Protein AF-A0A7V9UX36-F1 (afdb_monomer)

Radius of gyration: 32.16 Å; Cα contacts (8 Å, |Δi|>4): 90; chains: 1; bounding box: 50×54×90 Å

pLDDT: mean 70.75, std 14.07, range [42.41, 87.06]

Mean predicted aligned error: 17.01 Å

Structure (mmCIF, N/CA/C/O backbone):
data_AF-A0A7V9UX36-F1
#
_entry.id   AF-A0A7V9UX36-F1
#
loop_
_atom_site.group_PDB
_atom_site.id
_atom_site.type_symbol
_atom_site.label_atom_id
_atom_site.label_alt_id
_atom_site.label_comp_id
_atom_site.label_asym_id
_atom_site.label_entity_id
_atom_site.label_seq_id
_atom_site.pdbx_PDB_ins_code
_atom_site.Cartn_x
_atom_site.Cartn_y
_atom_site.Cartn_z
_atom_site.occupancy
_atom_site.B_iso_or_equiv
_atom_site.auth_seq_id
_atom_site.auth_comp_id
_atom_site.auth_asym_id
_atom_site.auth_atom_id
_atom_site.pdbx_PDB_model_num
ATOM 1 N N . MET A 1 1 ? -25.573 8.232 10.108 1.00 53.50 1 MET A N 1
ATOM 2 C CA . MET A 1 1 ? -24.555 9.222 9.665 1.00 53.50 1 MET A CA 1
ATOM 3 C C . MET A 1 1 ? -23.155 8.607 9.505 1.00 53.50 1 MET A C 1
ATOM 5 O O . MET A 1 1 ? -22.549 8.822 8.464 1.00 53.50 1 MET A O 1
ATOM 9 N N . LYS A 1 2 ? -22.680 7.769 10.448 1.00 60.34 2 LYS A N 1
ATOM 10 C CA . LYS A 1 2 ? -21.388 7.042 10.359 1.00 60.34 2 LYS A CA 1
ATOM 11 C C . LYS A 1 2 ? -21.173 6.239 9.060 1.00 60.34 2 LYS A C 1
ATOM 13 O O . LYS A 1 2 ? -20.062 6.227 8.546 1.00 60.34 2 LYS A O 1
ATOM 18 N N . GLU A 1 3 ? -22.202 5.587 8.517 1.00 67.94 3 GLU A N 1
ATOM 19 C CA . GLU A 1 3 ? -22.047 4.728 7.328 1.00 67.94 3 GLU A CA 1
ATOM 20 C C . GLU A 1 3 ? -21.811 5.506 6.031 1.00 67.94 3 GLU A C 1
ATOM 22 O O . GLU A 1 3 ? -20.930 5.146 5.258 1.00 67.94 3 GLU A O 1
ATOM 27 N N . ARG A 1 4 ? -22.517 6.626 5.828 1.00 68.44 4 ARG A N 1
ATOM 28 C CA . ARG A 1 4 ? -22.326 7.489 4.648 1.00 68.44 4 ARG A CA 1
ATOM 29 C C . ARG A 1 4 ? -20.920 8.095 4.610 1.00 68.44 4 ARG A C 1
ATOM 31 O O . ARG A 1 4 ? -20.323 8.193 3.546 1.00 68.44 4 ARG A O 1
ATOM 38 N N . PHE A 1 5 ? -20.378 8.447 5.777 1.00 70.44 5 PHE A N 1
ATOM 39 C CA . PHE A 1 5 ? -19.016 8.966 5.905 1.00 70.44 5 PHE A CA 1
ATOM 40 C C . PHE A 1 5 ? -17.952 7.901 5.590 1.00 70.44 5 PHE A C 1
ATOM 42 O O . PHE A 1 5 ? -17.031 8.166 4.823 1.00 70.44 5 PHE A O 1
ATOM 49 N N . LYS A 1 6 ? -18.115 6.670 6.101 1.00 69.44 6 LYS A N 1
ATOM 50 C CA . LYS A 1 6 ? -17.240 5.534 5.752 1.00 69.44 6 LYS A CA 1
ATOM 51 C C . LYS A 1 6 ? -17.259 5.230 4.253 1.00 69.44 6 LYS A C 1
ATOM 53 O O . LYS A 1 6 ? -16.214 4.965 3.668 1.00 69.44 6 LYS A O 1
ATOM 58 N N . LEU A 1 7 ? -18.442 5.279 3.644 1.00 74.88 7 LEU A N 1
ATOM 59 C CA . LEU A 1 7 ? -18.625 4.994 2.224 1.00 74.88 7 LEU A CA 1
ATOM 60 C C . LEU A 1 7 ? -17.976 6.081 1.351 1.00 74.88 7 LEU A C 1
ATOM 62 O O . LEU A 1 7 ? -17.287 5.749 0.393 1.00 74.88 7 LEU A O 1
ATOM 66 N N . SER A 1 8 ? -18.088 7.352 1.749 1.00 81.69 8 SER A N 1
ATOM 67 C CA . SER A 1 8 ? -17.407 8.474 1.087 1.00 81.69 8 SER A CA 1
ATOM 68 C C . SER A 1 8 ? -15.877 8.363 1.160 1.00 81.69 8 SER A C 1
ATOM 70 O O . SER A 1 8 ? -15.200 8.460 0.140 1.00 81.69 8 SER A O 1
ATOM 72 N N . ILE A 1 9 ? -15.314 8.055 2.336 1.00 80.12 9 ILE A N 1
ATOM 73 C CA . ILE A 1 9 ? -13.860 7.851 2.485 1.00 80.12 9 ILE A CA 1
ATOM 74 C C . ILE A 1 9 ? -13.377 6.666 1.646 1.00 80.12 9 ILE A C 1
ATOM 76 O O . ILE A 1 9 ? -12.334 6.759 1.003 1.00 80.12 9 ILE A O 1
ATOM 80 N N . SER A 1 10 ? -14.145 5.574 1.618 1.00 80.12 10 SER A N 1
ATOM 81 C CA . SER A 1 10 ? -13.836 4.407 0.790 1.00 80.12 10 SER A CA 1
ATOM 82 C C . SER A 1 10 ? -13.745 4.768 -0.692 1.00 80.12 10 SER A C 1
ATOM 84 O O . SER A 1 10 ? -12.784 4.407 -1.369 1.00 80.12 10 SER A O 1
ATOM 86 N N . GLN A 1 11 ? -14.716 5.540 -1.181 1.00 83.19 11 GLN A N 1
ATOM 87 C CA . GLN A 1 11 ? -14.760 5.998 -2.567 1.00 83.19 11 GLN A CA 1
ATOM 88 C C . GLN A 1 11 ? -13.595 6.930 -2.907 1.00 83.19 11 GLN A C 1
ATOM 90 O O . GLN A 1 11 ? -12.972 6.754 -3.951 1.00 83.19 11 GLN A O 1
ATOM 95 N N . ILE A 1 12 ? -13.266 7.879 -2.024 1.00 85.00 12 ILE A N 1
ATOM 96 C CA . ILE A 1 12 ? -12.122 8.783 -2.213 1.00 85.00 12 ILE A CA 1
ATOM 97 C C . ILE A 1 12 ? -10.819 7.982 -2.259 1.00 85.00 12 ILE A C 1
ATOM 99 O O . ILE A 1 12 ? -10.003 8.195 -3.152 1.00 85.00 12 ILE A O 1
ATOM 103 N N . TRP A 1 13 ? -10.641 7.029 -1.343 1.00 85.81 13 TRP A N 1
ATOM 104 C CA . TRP A 1 13 ? -9.453 6.180 -1.316 1.00 85.81 13 TRP A CA 1
ATOM 105 C C . TRP A 1 13 ? -9.339 5.341 -2.592 1.00 85.81 13 TRP A C 1
ATOM 107 O O . TRP A 1 13 ? -8.289 5.337 -3.224 1.00 85.81 13 TRP A O 1
ATOM 117 N N . LEU A 1 14 ? -10.426 4.696 -3.028 1.00 84.75 14 LEU A N 1
ATOM 118 C CA . LEU A 1 14 ? -10.445 3.918 -4.270 1.00 84.75 14 LEU A CA 1
ATOM 119 C C . LEU A 1 14 ? -10.133 4.777 -5.496 1.00 84.75 14 LEU A C 1
ATOM 121 O O . LEU A 1 14 ? -9.403 4.326 -6.374 1.00 84.75 14 LEU A O 1
ATOM 125 N N . LEU A 1 15 ? -10.645 6.007 -5.550 1.00 86.81 15 LEU A N 1
ATOM 126 C CA . LEU A 1 15 ? -10.378 6.932 -6.650 1.00 86.81 15 LEU A CA 1
ATOM 127 C C . LEU A 1 15 ? -8.902 7.337 -6.688 1.00 86.81 15 LEU A C 1
ATOM 129 O O . LEU A 1 15 ? -8.277 7.264 -7.746 1.00 86.81 15 LEU A O 1
ATOM 133 N N . VAL A 1 16 ? -8.330 7.709 -5.540 1.00 85.25 16 VAL A N 1
ATOM 134 C CA . VAL A 1 16 ? -6.902 8.048 -5.425 1.00 85.25 16 VAL A CA 1
ATOM 135 C C . VAL A 1 16 ? -6.033 6.849 -5.804 1.00 85.25 16 VAL A C 1
ATOM 137 O O . VAL A 1 16 ? -5.054 7.002 -6.532 1.00 85.25 16 VAL A O 1
ATOM 140 N N . THR A 1 17 ? -6.418 5.648 -5.380 1.00 82.75 17 THR A N 1
ATOM 141 C CA . THR A 1 17 ? -5.688 4.418 -5.682 1.00 82.75 17 THR A CA 1
ATOM 142 C C . THR A 1 17 ? -5.771 4.019 -7.149 1.00 82.75 17 THR A C 1
ATOM 144 O O . THR A 1 17 ? -4.757 3.659 -7.746 1.00 82.75 17 THR A O 1
ATOM 147 N N . ALA A 1 18 ? -6.945 4.142 -7.764 1.00 85.06 18 ALA A N 1
ATOM 148 C CA . ALA A 1 18 ? -7.113 3.920 -9.193 1.00 85.06 18 ALA A CA 1
ATOM 149 C C . ALA A 1 18 ? -6.274 4.917 -10.005 1.00 85.06 18 ALA A C 1
ATOM 151 O O . ALA A 1 18 ? -5.543 4.512 -10.906 1.00 85.06 18 ALA A O 1
ATOM 152 N N . ALA A 1 19 ? -6.310 6.203 -9.643 1.00 84.12 19 ALA A N 1
ATOM 153 C CA . ALA A 1 19 ? -5.488 7.223 -10.288 1.00 84.12 19 ALA A CA 1
ATOM 154 C C . ALA A 1 19 ? -3.991 6.909 -10.148 1.00 84.12 19 ALA A C 1
ATOM 156 O O . ALA A 1 19 ? -3.264 6.961 -11.134 1.00 84.12 19 ALA A O 1
ATOM 157 N N . ALA A 1 20 ? -3.545 6.515 -8.957 1.00 82.12 20 ALA A N 1
ATOM 158 C CA . ALA A 1 20 ? -2.162 6.144 -8.680 1.00 82.12 20 ALA A CA 1
ATOM 159 C C . ALA A 1 20 ? -1.683 4.908 -9.459 1.00 82.12 20 ALA A C 1
ATOM 161 O O . ALA A 1 20 ? -0.529 4.863 -9.865 1.00 82.12 20 ALA A O 1
ATOM 162 N N . LEU A 1 21 ? -2.540 3.916 -9.711 1.00 80.69 21 LEU A N 1
ATOM 163 C CA . LEU A 1 21 ? -2.166 2.750 -10.521 1.00 80.69 21 LEU A CA 1
ATOM 164 C C . LEU A 1 21 ? -2.121 3.064 -12.022 1.00 80.69 21 LEU A C 1
ATOM 166 O O . LEU A 1 21 ? -1.340 2.462 -12.754 1.00 80.69 21 LEU A O 1
ATOM 170 N N . ILE A 1 22 ? -2.952 4.002 -12.476 1.00 82.69 22 ILE A N 1
ATOM 171 C CA . ILE A 1 22 ? -3.124 4.324 -13.895 1.00 82.69 22 ILE A CA 1
ATOM 172 C C . ILE A 1 22 ? -2.126 5.392 -14.365 1.00 82.69 22 ILE A C 1
ATOM 174 O O . ILE A 1 22 ? -1.548 5.261 -15.442 1.00 82.69 22 ILE A O 1
ATOM 178 N N . LEU A 1 23 ? -1.894 6.437 -13.566 1.00 80.88 23 LEU A N 1
ATOM 179 C CA . LEU A 1 23 ? -1.016 7.568 -13.902 1.00 80.88 23 LEU A CA 1
ATOM 180 C C . LEU A 1 23 ? 0.377 7.150 -14.403 1.00 80.88 23 LEU A C 1
ATOM 182 O O . LEU A 1 23 ? 0.807 7.678 -15.430 1.00 80.88 23 LEU A O 1
ATOM 186 N N . PRO A 1 24 ? 1.078 6.200 -13.757 1.00 77.19 24 PRO A N 1
ATOM 187 C CA . PRO A 1 24 ? 2.419 5.825 -14.182 1.00 77.19 24 PRO A CA 1
ATOM 188 C C . PRO A 1 24 ? 2.467 5.063 -15.513 1.00 77.19 24 PRO A C 1
ATOM 190 O O . PRO A 1 24 ? 3.517 5.023 -16.144 1.00 77.19 24 PRO A O 1
ATOM 193 N N . VAL A 1 25 ? 1.341 4.498 -15.967 1.00 78.12 25 VAL A N 1
ATOM 194 C CA . VAL A 1 25 ? 1.240 3.820 -17.273 1.00 78.12 25 VAL A CA 1
ATOM 195 C C . VAL A 1 25 ? 1.257 4.830 -18.421 1.00 78.12 25 VAL A C 1
ATOM 197 O O . VAL A 1 25 ? 1.788 4.546 -19.492 1.00 78.12 25 VAL A O 1
ATOM 200 N N . PHE A 1 26 ? 0.672 6.010 -18.205 1.00 75.94 26 PHE A N 1
ATOM 201 C CA . PHE A 1 26 ? 0.497 7.029 -19.242 1.00 75.94 26 PHE A CA 1
ATOM 202 C C . PHE A 1 26 ? 1.553 8.133 -19.204 1.00 75.94 26 PHE A C 1
ATOM 204 O O . PHE A 1 26 ? 1.743 8.823 -20.206 1.00 75.94 26 PHE A O 1
ATOM 211 N N . LEU A 1 27 ? 2.238 8.312 -18.074 1.00 73.69 27 LEU A N 1
ATOM 212 C CA . LEU A 1 27 ? 3.268 9.332 -17.925 1.00 73.69 27 LEU A CA 1
ATOM 213 C C . LEU A 1 27 ? 4.668 8.712 -18.004 1.00 73.69 27 LEU A C 1
ATOM 215 O O . LEU A 1 27 ? 4.938 7.717 -17.329 1.00 73.69 27 LEU A O 1
ATOM 219 N N . PRO A 1 28 ? 5.578 9.291 -18.805 1.00 63.59 28 PRO A N 1
ATOM 220 C CA . PRO A 1 28 ? 6.926 8.770 -18.947 1.00 63.59 28 PRO A CA 1
ATOM 221 C C . PRO A 1 28 ? 7.662 8.834 -17.607 1.00 63.59 28 PRO A C 1
ATOM 223 O O . PRO A 1 28 ? 7.658 9.854 -16.924 1.00 63.59 28 PRO A O 1
ATOM 226 N N . SER A 1 29 ? 8.322 7.736 -17.251 1.00 64.81 29 SER A N 1
ATOM 227 C CA . SER A 1 29 ? 9.156 7.639 -16.059 1.00 64.81 29 SER A CA 1
ATOM 228 C C . SER A 1 29 ? 10.536 7.138 -16.456 1.00 64.81 29 SER A C 1
ATOM 230 O O . SER A 1 29 ? 10.663 6.079 -17.072 1.00 64.81 29 SER A O 1
ATOM 232 N N . SER A 1 30 ? 11.578 7.891 -16.112 1.00 64.25 30 SER A N 1
ATOM 233 C CA . SER A 1 30 ? 12.963 7.503 -16.374 1.00 64.25 30 SER A CA 1
ATOM 234 C C . SER A 1 30 ? 13.550 6.742 -15.182 1.00 64.25 30 SER A C 1
ATOM 236 O O . SER A 1 30 ? 13.188 6.972 -14.030 1.00 64.25 30 SER A O 1
ATOM 238 N N . ALA A 1 31 ? 14.466 5.811 -15.461 1.00 57.59 31 ALA A N 1
ATOM 239 C CA . A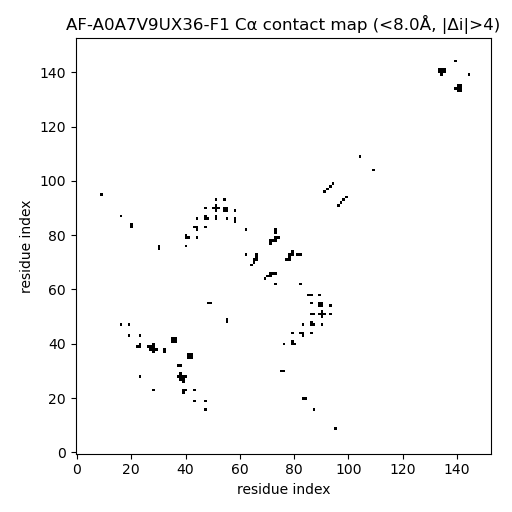LA A 1 31 ? 15.166 5.048 -14.425 1.00 57.59 31 ALA A CA 1
ATOM 240 C C . ALA A 1 31 ? 16.222 5.886 -13.673 1.00 57.59 31 ALA A C 1
ATOM 242 O O . ALA A 1 31 ? 16.581 5.541 -12.555 1.00 57.59 31 ALA A O 1
ATOM 243 N N . ASN A 1 32 ? 16.690 6.990 -14.272 1.00 59.47 32 ASN A N 1
ATOM 244 C CA . ASN A 1 32 ? 17.639 7.945 -13.687 1.00 59.47 32 ASN A CA 1
ATOM 245 C C . ASN A 1 32 ? 17.117 9.382 -13.857 1.00 59.47 32 ASN A C 1
ATOM 247 O O . ASN A 1 32 ? 17.589 10.115 -14.729 1.00 59.47 32 ASN A O 1
ATOM 251 N N . PRO A 1 33 ? 16.110 9.792 -13.07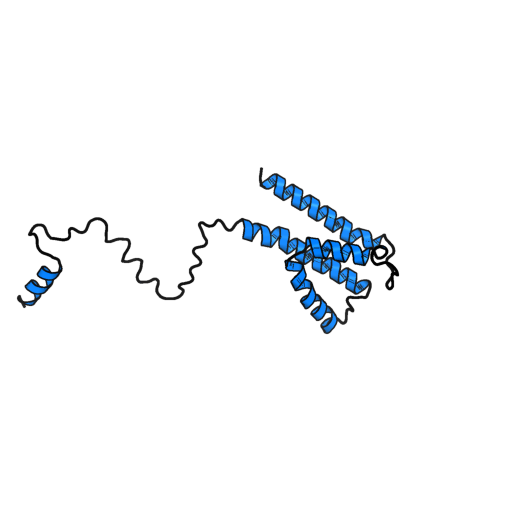6 1.00 58.66 33 PRO A N 1
ATOM 252 C CA . PRO A 1 33 ? 15.631 11.166 -13.088 1.00 58.66 33 PRO A CA 1
ATOM 253 C C . PRO A 1 33 ? 16.641 12.077 -12.369 1.00 58.66 33 PRO A C 1
ATOM 255 O O . PRO A 1 33 ? 17.125 11.740 -11.289 1.00 58.66 33 PRO A O 1
ATOM 258 N N . GLN A 1 34 ? 16.951 13.247 -12.936 1.00 63.72 34 GLN A N 1
ATOM 259 C CA . GLN A 1 34 ? 17.736 14.269 -12.224 1.00 63.72 34 GLN A CA 1
ATOM 260 C C . GLN A 1 34 ? 16.936 14.866 -11.054 1.00 63.72 34 GLN A C 1
ATOM 262 O O . GLN A 1 34 ? 17.520 15.225 -10.034 1.00 63.72 34 GLN A O 1
ATOM 267 N N . ASN A 1 35 ? 15.602 14.896 -11.169 1.00 62.88 35 ASN A N 1
ATOM 268 C CA . ASN A 1 35 ? 14.682 15.369 -10.138 1.00 62.88 35 ASN A CA 1
ATOM 269 C C . ASN A 1 35 ? 13.692 14.267 -9.732 1.00 62.88 35 ASN A C 1
ATOM 271 O O . ASN A 1 35 ? 12.977 13.726 -10.569 1.00 62.88 35 ASN A O 1
ATOM 275 N N . PHE A 1 36 ? 13.564 13.981 -8.433 1.00 59.47 36 PHE A N 1
ATOM 276 C CA . PHE A 1 36 ? 12.625 12.967 -7.923 1.00 59.47 36 PHE A CA 1
ATOM 277 C C . PHE A 1 36 ? 11.162 13.217 -8.352 1.00 59.47 36 PHE A C 1
ATOM 279 O O . PHE A 1 36 ? 10.428 12.269 -8.618 1.00 59.47 36 PHE A O 1
ATOM 286 N N . LEU A 1 37 ? 10.760 14.488 -8.480 1.00 60.97 37 LEU A N 1
ATOM 287 C CA . LEU A 1 37 ? 9.414 14.897 -8.908 1.00 60.97 37 LEU A CA 1
ATOM 288 C C . LEU A 1 37 ? 9.132 14.653 -10.400 1.00 60.97 37 LEU A C 1
ATOM 290 O O . LEU A 1 37 ? 7.970 14.576 -10.786 1.00 60.97 37 LEU A O 1
ATOM 294 N N . GLU A 1 38 ? 10.163 14.501 -11.235 1.00 64.56 38 GLU A N 1
ATOM 295 C CA . GLU A 1 38 ? 9.996 14.111 -12.645 1.00 64.56 38 GLU A CA 1
ATOM 296 C C . GLU A 1 38 ? 9.719 12.610 -12.787 1.00 64.56 38 GLU A C 1
ATOM 298 O O . GLU A 1 38 ? 9.247 12.149 -13.825 1.00 64.56 38 GLU A O 1
ATOM 303 N N . ASN A 1 39 ? 9.971 11.833 -11.730 1.00 77.69 39 ASN A N 1
ATOM 304 C CA . ASN A 1 39 ? 9.652 10.419 -11.686 1.00 77.69 39 ASN A CA 1
ATOM 305 C C . ASN A 1 39 ? 8.264 10.215 -11.072 1.00 77.69 39 ASN A C 1
ATOM 307 O O . ASN A 1 39 ? 8.077 10.141 -9.851 1.00 77.69 39 ASN A O 1
ATOM 311 N N . VAL A 1 40 ? 7.277 10.111 -11.960 1.00 80.94 40 VAL A N 1
ATOM 312 C CA . VAL A 1 40 ? 5.873 9.871 -11.606 1.00 80.94 40 VAL A CA 1
ATOM 313 C C . VAL A 1 40 ? 5.717 8.575 -10.812 1.00 80.94 40 VAL A C 1
ATOM 315 O O . VAL A 1 40 ? 4.990 8.564 -9.820 1.00 80.94 40 VAL A O 1
ATOM 318 N N . ILE A 1 41 ? 6.441 7.510 -11.178 1.00 81.38 41 ILE A N 1
ATOM 319 C CA . ILE A 1 41 ? 6.413 6.236 -10.445 1.00 81.38 41 ILE A CA 1
ATOM 320 C C . ILE A 1 41 ? 6.922 6.443 -9.011 1.00 81.38 41 ILE A C 1
ATOM 322 O O . ILE A 1 41 ? 6.293 5.980 -8.058 1.00 81.38 41 ILE A O 1
ATOM 326 N N . GLY A 1 42 ? 8.024 7.173 -8.830 1.00 77.25 42 GLY A N 1
ATOM 327 C CA . GLY A 1 42 ? 8.580 7.491 -7.511 1.00 77.25 42 GLY A CA 1
ATOM 328 C C . GLY A 1 42 ? 7.614 8.301 -6.647 1.00 77.25 42 GLY A C 1
ATOM 329 O O . GLY A 1 42 ? 7.362 7.945 -5.494 1.00 77.25 42 GLY A O 1
ATOM 330 N N . THR A 1 43 ? 7.005 9.333 -7.228 1.00 82.38 43 THR A N 1
ATOM 331 C CA . THR A 1 43 ? 6.026 10.186 -6.537 1.00 82.38 43 THR A CA 1
ATOM 332 C C . THR A 1 43 ? 4.801 9.383 -6.101 1.00 82.38 43 THR A C 1
ATOM 334 O O . THR A 1 43 ? 4.420 9.420 -4.931 1.00 82.38 43 THR A O 1
ATOM 337 N N . VAL A 1 44 ? 4.241 8.577 -7.006 1.00 86.19 44 VAL A N 1
ATOM 338 C CA . VAL A 1 44 ? 3.114 7.682 -6.711 1.00 86.19 44 VAL A CA 1
ATOM 339 C C . VAL A 1 44 ? 3.472 6.667 -5.626 1.00 86.19 44 VAL A C 1
ATOM 341 O O . VAL A 1 44 ? 2.658 6.411 -4.739 1.00 86.19 44 VAL A O 1
ATOM 344 N N . THR A 1 45 ? 4.691 6.123 -5.650 1.00 83.44 45 THR A N 1
ATOM 345 C CA . THR A 1 45 ? 5.169 5.185 -4.623 1.00 83.44 45 THR A CA 1
ATOM 346 C C . THR A 1 45 ? 5.176 5.840 -3.242 1.00 83.44 45 THR A C 1
ATOM 348 O O . THR A 1 45 ? 4.690 5.245 -2.282 1.00 83.44 45 THR A O 1
ATOM 351 N N . VAL A 1 46 ? 5.652 7.085 -3.131 1.00 83.19 46 VAL A N 1
ATOM 352 C CA . VAL A 1 46 ? 5.638 7.836 -1.863 1.00 83.19 46 VAL A CA 1
ATOM 353 C C . VAL A 1 46 ? 4.212 8.146 -1.412 1.00 83.19 46 VAL A C 1
ATOM 355 O O . VAL A 1 46 ? 3.888 7.951 -0.240 1.00 83.19 46 VAL A O 1
ATOM 358 N N . THR A 1 47 ? 3.330 8.567 -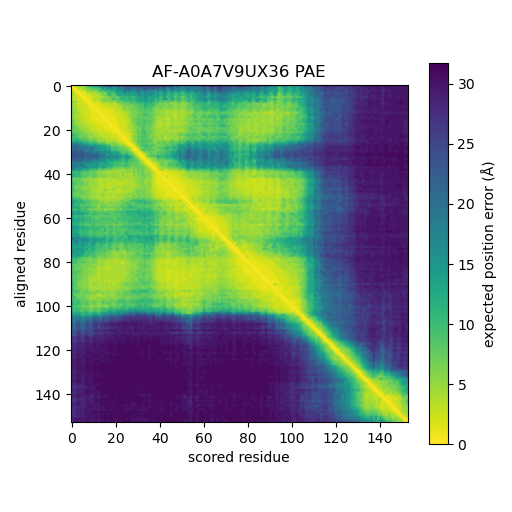2.321 1.00 85.62 47 THR A N 1
ATOM 359 C CA . THR A 1 47 ? 1.913 8.792 -1.995 1.00 85.62 47 THR A CA 1
ATOM 360 C C . THR A 1 47 ? 1.258 7.516 -1.465 1.00 85.62 47 THR A C 1
ATOM 362 O O . THR A 1 47 ? 0.585 7.548 -0.434 1.00 85.62 47 THR A O 1
ATOM 365 N N . MET A 1 48 ? 1.509 6.378 -2.114 1.00 84.75 48 MET A N 1
ATOM 366 C CA . MET A 1 48 ? 1.016 5.069 -1.685 1.00 84.75 48 MET A CA 1
ATOM 367 C C . MET A 1 48 ? 1.600 4.618 -0.352 1.00 84.75 48 MET A C 1
ATOM 369 O O . MET A 1 48 ? 0.888 4.039 0.470 1.00 84.75 48 MET A O 1
ATOM 373 N N . PHE A 1 49 ? 2.872 4.918 -0.106 1.00 85.00 49 PHE A N 1
ATOM 374 C CA . PHE A 1 49 ? 3.525 4.635 1.164 1.00 85.00 49 PHE A CA 1
ATOM 375 C C . PHE A 1 49 ? 2.870 5.396 2.323 1.00 85.00 49 PHE A C 1
ATOM 377 O O . PHE A 1 49 ? 2.588 4.793 3.361 1.00 85.00 49 PHE A O 1
ATOM 384 N N . ILE A 1 50 ? 2.576 6.687 2.130 1.00 86.19 50 ILE A N 1
ATOM 385 C CA . ILE A 1 50 ? 1.896 7.531 3.125 1.00 86.19 50 ILE A CA 1
ATOM 386 C C . ILE A 1 50 ? 0.460 7.050 3.344 1.00 86.19 50 ILE A C 1
ATOM 388 O O . ILE A 1 50 ? 0.034 6.879 4.485 1.00 86.19 50 ILE A O 1
ATOM 392 N N . LEU A 1 51 ? -0.276 6.770 2.264 1.00 84.25 51 LEU A N 1
ATOM 393 C CA . LEU A 1 51 ? -1.64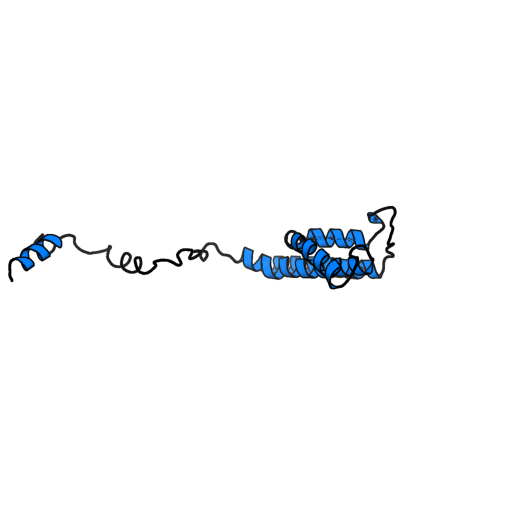4 6.249 2.343 1.00 84.25 51 LEU A CA 1
ATOM 394 C C . LEU A 1 51 ? -1.722 4.891 3.041 1.00 84.25 51 LEU A C 1
ATOM 396 O O . LEU A 1 51 ? -2.762 4.555 3.597 1.00 84.25 51 LEU A O 1
ATOM 400 N N . SER A 1 52 ? -0.641 4.120 3.021 1.00 84.94 52 SER A N 1
ATOM 401 C CA . SER A 1 52 ? -0.571 2.787 3.624 1.00 84.94 52 SER A CA 1
ATOM 402 C C . SER A 1 52 ? 0.127 2.789 4.984 1.00 84.94 52 SER A C 1
ATOM 404 O O . SER A 1 52 ? 0.384 1.722 5.537 1.00 84.94 52 SER A O 1
ATOM 406 N N . PHE A 1 53 ? 0.460 3.959 5.536 1.00 82.88 53 PHE A N 1
ATOM 407 C CA . PHE A 1 53 ? 1.048 4.071 6.868 1.00 82.88 53 PHE A CA 1
ATOM 408 C C . PHE A 1 53 ? -0.011 3.785 7.949 1.00 82.88 53 PHE A C 1
ATOM 410 O O . PHE A 1 53 ? -1.118 4.322 7.847 1.00 82.88 53 PHE A O 1
ATOM 417 N N . PRO A 1 54 ? 0.289 2.998 9.005 1.00 83.94 54 PRO A N 1
ATOM 418 C CA . PRO A 1 54 ? 1.611 2.490 9.399 1.00 83.94 54 PRO A CA 1
ATOM 419 C C . PRO A 1 54 ? 2.016 1.134 8.803 1.00 83.94 54 PRO A C 1
ATOM 421 O O . PRO A 1 54 ? 3.175 0.741 8.936 1.00 83.94 54 PRO A O 1
ATOM 424 N N . ILE A 1 55 ? 1.106 0.396 8.161 1.00 84.44 55 ILE A N 1
ATOM 425 C CA . ILE A 1 55 ? 1.380 -0.983 7.717 1.00 84.44 55 ILE A CA 1
ATOM 426 C C . ILE A 1 55 ? 2.418 -1.040 6.586 1.00 84.44 55 ILE A C 1
ATOM 428 O O . ILE A 1 55 ? 3.100 -2.051 6.426 1.00 84.44 55 ILE A O 1
ATOM 432 N N . SER A 1 56 ? 2.636 0.062 5.871 1.00 83.56 56 SER A N 1
ATOM 433 C CA . SER A 1 56 ? 3.705 0.212 4.879 1.00 83.56 56 SER A CA 1
ATOM 434 C C . SER A 1 56 ? 5.110 -0.081 5.418 1.00 83.56 56 SER A C 1
ATOM 436 O O . SER A 1 56 ? 5.969 -0.495 4.640 1.00 83.56 56 SER A O 1
ATOM 438 N N . LEU A 1 57 ? 5.347 0.027 6.733 1.00 83.06 57 LEU A N 1
ATOM 439 C CA . LEU A 1 57 ? 6.608 -0.386 7.368 1.00 83.06 57 LEU A CA 1
ATOM 440 C C . LEU A 1 57 ? 6.899 -1.884 7.186 1.00 83.06 57 LEU A C 1
ATOM 442 O O . LEU A 1 57 ? 8.059 -2.266 7.048 1.00 83.06 57 LEU A O 1
ATOM 446 N N . PHE A 1 58 ? 5.863 -2.725 7.107 1.00 81.06 58 PHE A N 1
ATOM 447 C CA . PHE A 1 58 ? 6.009 -4.144 6.765 1.00 81.06 58 PHE A CA 1
ATOM 448 C C . PHE A 1 58 ? 6.305 -4.367 5.276 1.00 81.06 58 PHE A C 1
ATOM 450 O O . PHE A 1 58 ? 6.801 -5.430 4.907 1.00 81.06 58 PHE A O 1
ATOM 457 N N . GLY A 1 59 ? 6.071 -3.365 4.426 1.00 75.38 59 GLY A N 1
ATOM 458 C CA . GLY A 1 59 ? 6.440 -3.401 3.014 1.00 75.38 59 GLY A CA 1
ATOM 459 C C . GLY A 1 59 ? 7.952 -3.509 2.805 1.00 75.38 59 GLY A C 1
ATOM 460 O O . GLY A 1 59 ? 8.382 -4.242 1.923 1.00 75.38 59 GLY A O 1
ATOM 461 N N . LEU A 1 60 ? 8.771 -2.871 3.650 1.00 78.31 60 LEU A N 1
ATOM 462 C CA . LEU A 1 60 ? 10.238 -2.921 3.551 1.00 78.31 60 LEU A CA 1
ATOM 463 C C . LEU A 1 60 ? 10.804 -4.356 3.668 1.00 78.31 60 LEU A C 1
ATOM 465 O O . LEU A 1 60 ? 11.511 -4.781 2.751 1.00 78.31 60 LEU A O 1
ATOM 469 N N . PRO A 1 61 ? 10.475 -5.143 4.716 1.00 80.94 61 PRO A N 1
ATOM 470 C CA . PRO A 1 61 ? 10.857 -6.553 4.794 1.00 80.94 61 PRO A CA 1
ATOM 471 C C . PRO A 1 61 ? 10.370 -7.385 3.604 1.00 80.94 61 PRO A C 1
ATOM 473 O O . PRO A 1 61 ? 11.114 -8.219 3.091 1.00 80.94 61 PRO A O 1
ATOM 476 N N . ILE A 1 62 ? 9.134 -7.158 3.147 1.00 79.44 62 ILE A N 1
ATOM 477 C CA . ILE A 1 62 ? 8.554 -7.925 2.038 1.00 79.44 62 ILE A CA 1
ATOM 478 C C . ILE A 1 62 ? 9.276 -7.611 0.724 1.00 79.44 62 ILE A C 1
ATOM 480 O O . ILE A 1 62 ? 9.536 -8.512 -0.068 1.00 79.44 62 ILE A O 1
ATOM 484 N N . MET A 1 63 ? 9.660 -6.356 0.510 1.00 76.81 63 MET A N 1
ATOM 485 C CA . MET A 1 63 ? 10.423 -5.942 -0.664 1.00 76.81 63 MET A CA 1
ATOM 486 C C . MET A 1 63 ? 11.851 -6.472 -0.648 1.00 76.81 63 MET A C 1
ATOM 488 O O . MET A 1 63 ? 12.357 -6.893 -1.688 1.00 76.81 63 MET A O 1
ATOM 492 N N . PHE A 1 64 ? 12.482 -6.520 0.526 1.00 80.88 64 PHE A N 1
ATOM 493 C CA . PHE A 1 64 ? 13.770 -7.187 0.687 1.00 80.88 64 PHE A CA 1
ATOM 494 C C . PHE A 1 64 ? 13.662 -8.678 0.345 1.00 80.88 64 PHE A C 1
ATOM 496 O O . PHE A 1 64 ? 14.469 -9.202 -0.422 1.00 80.88 64 PHE A O 1
ATOM 503 N N . PHE A 1 65 ? 12.616 -9.346 0.837 1.00 81.56 65 PHE A N 1
ATOM 504 C CA . PHE A 1 65 ? 12.344 -10.746 0.520 1.00 81.56 65 PHE A CA 1
ATOM 505 C C . PHE A 1 65 ? 12.076 -10.963 -0.976 1.00 81.56 65 PHE A C 1
ATOM 507 O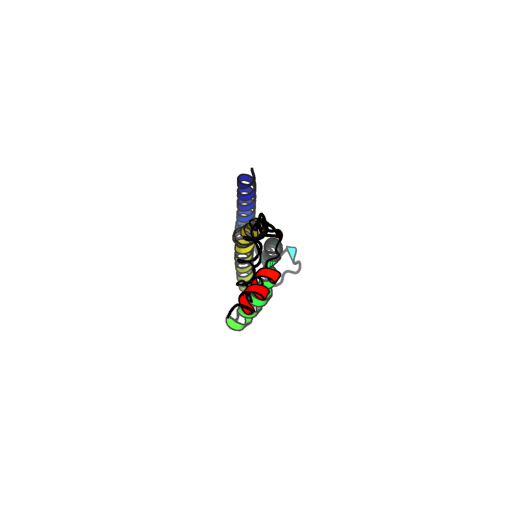 O . PHE A 1 65 ? 12.658 -11.863 -1.574 1.00 81.56 65 PHE A O 1
ATOM 514 N N . ALA A 1 66 ? 11.257 -10.119 -1.608 1.00 78.81 66 ALA A N 1
ATOM 515 C CA . ALA A 1 66 ? 10.987 -10.182 -3.043 1.00 78.81 66 ALA A CA 1
ATOM 516 C C . ALA A 1 66 ? 12.266 -9.982 -3.870 1.00 78.81 66 ALA A C 1
ATOM 518 O O . ALA A 1 66 ? 12.501 -10.719 -4.825 1.00 78.81 66 ALA A O 1
ATOM 519 N N . SER A 1 67 ? 13.137 -9.053 -3.472 1.00 81.44 67 SER A N 1
ATOM 520 C CA . SER A 1 67 ? 14.431 -8.871 -4.131 1.00 81.44 67 SER A CA 1
ATOM 521 C C . SER A 1 67 ? 15.336 -10.090 -3.978 1.00 81.44 67 SER A C 1
ATOM 523 O O . SER A 1 67 ? 16.016 -10.456 -4.934 1.00 81.44 67 SER A O 1
ATOM 525 N N . TYR A 1 68 ? 15.364 -10.704 -2.796 1.00 82.88 68 TYR A N 1
ATOM 526 C CA . TYR A 1 68 ? 16.244 -11.833 -2.505 1.00 82.88 68 TYR A CA 1
ATOM 527 C C . TYR A 1 68 ? 15.766 -13.137 -3.159 1.00 82.88 68 TYR A C 1
ATOM 529 O O . TYR A 1 68 ? 16.572 -13.897 -3.685 1.00 82.88 68 TYR A O 1
ATOM 537 N N . VAL A 1 69 ? 14.454 -13.387 -3.150 1.00 84.88 69 VAL A N 1
ATOM 538 C CA . VAL A 1 69 ? 13.860 -14.654 -3.603 1.00 84.88 69 VAL A CA 1
ATOM 539 C C . VAL A 1 69 ? 13.439 -14.614 -5.068 1.00 84.88 69 VAL A C 1
ATOM 541 O O . VAL A 1 69 ? 13.664 -15.578 -5.792 1.00 84.88 69 VAL A O 1
ATOM 544 N N . LEU A 1 70 ? 12.831 -13.514 -5.519 1.00 78.44 70 LEU A N 1
ATOM 545 C CA . LEU A 1 70 ? 12.339 -13.378 -6.896 1.00 78.44 70 LEU A CA 1
ATOM 546 C C . LEU A 1 70 ? 13.367 -12.712 -7.821 1.00 78.44 70 LEU A C 1
ATOM 548 O O . LEU A 1 70 ? 13.125 -12.606 -9.020 1.00 78.44 70 LEU A O 1
ATOM 552 N N . GLY A 1 71 ? 14.490 -12.223 -7.280 1.00 80.31 71 GLY A N 1
ATOM 553 C CA . GLY A 1 71 ? 15.512 -11.505 -8.046 1.00 80.31 71 GLY A CA 1
ATOM 554 C C . GLY A 1 71 ? 15.031 -10.165 -8.615 1.00 80.31 71 GLY A C 1
ATOM 555 O O . GLY A 1 71 ? 15.682 -9.592 -9.489 1.00 80.31 71 GLY A O 1
ATOM 556 N N . VAL A 1 72 ? 13.885 -9.652 -8.153 1.00 80.12 72 VAL A N 1
ATOM 557 C CA . VAL A 1 72 ? 13.313 -8.395 -8.645 1.00 80.12 72 VAL A CA 1
ATOM 558 C C . VAL A 1 72 ? 14.006 -7.233 -7.951 1.00 80.12 72 VAL A C 1
ATOM 560 O O . VAL A 1 72 ? 13.782 -6.978 -6.771 1.00 80.12 72 VAL A O 1
ATOM 563 N N . ASN A 1 73 ? 14.831 -6.494 -8.691 1.00 78.88 73 ASN A N 1
ATOM 564 C CA . ASN A 1 73 ? 15.478 -5.308 -8.147 1.00 78.88 73 ASN A CA 1
ATOM 565 C C . ASN A 1 73 ? 14.425 -4.201 -7.900 1.00 78.88 73 ASN A C 1
ATOM 567 O O . ASN A 1 73 ? 13.804 -3.735 -8.863 1.00 78.88 73 ASN A O 1
ATOM 571 N N . PRO A 1 74 ? 14.237 -3.744 -6.646 1.00 69.81 74 PRO A N 1
ATOM 572 C CA . PRO A 1 74 ? 13.191 -2.789 -6.271 1.00 69.81 74 PRO A CA 1
ATOM 573 C C . PRO A 1 74 ? 13.372 -1.399 -6.895 1.00 69.81 74 PRO A C 1
ATOM 575 O O . PRO A 1 74 ? 12.403 -0.649 -6.986 1.00 69.81 74 PRO A O 1
ATOM 578 N N . ASN A 1 75 ? 14.584 -1.074 -7.352 1.00 73.75 75 ASN A N 1
ATOM 579 C CA . ASN A 1 75 ? 14.917 0.203 -7.985 1.00 73.75 75 ASN A CA 1
ATOM 580 C C . ASN A 1 75 ? 14.741 0.177 -9.510 1.00 73.75 75 ASN A C 1
ATOM 582 O O . ASN A 1 75 ? 14.937 1.189 -10.178 1.00 73.75 75 ASN A O 1
ATOM 586 N N . THR A 1 76 ? 14.395 -0.975 -10.087 1.00 77.19 76 THR A N 1
ATOM 587 C CA . THR A 1 76 ? 13.999 -1.040 -11.499 1.00 77.19 76 THR A CA 1
ATOM 588 C C . THR A 1 76 ? 12.564 -0.562 -11.660 1.00 77.19 76 THR A C 1
ATOM 590 O O . THR A 1 76 ? 11.757 -0.697 -10.744 1.00 77.19 76 THR A O 1
ATOM 593 N N . ILE A 1 77 ? 12.212 -0.082 -12.854 1.00 74.94 77 ILE A N 1
ATOM 594 C CA . ILE A 1 77 ? 10.838 0.326 -13.186 1.00 74.94 77 ILE A CA 1
ATOM 595 C C . ILE A 1 77 ? 9.836 -0.785 -12.821 1.00 74.94 77 ILE A C 1
ATOM 597 O O . ILE A 1 77 ? 8.849 -0.524 -12.140 1.00 74.94 77 ILE A O 1
ATOM 601 N N . GLY A 1 78 ? 10.126 -2.041 -13.187 1.00 76.06 78 GLY A N 1
ATOM 602 C CA . GLY A 1 78 ? 9.283 -3.193 -12.843 1.00 76.06 78 GLY A CA 1
ATOM 603 C C . GLY A 1 78 ? 9.180 -3.453 -11.335 1.00 76.06 78 GLY A C 1
ATOM 604 O O . GLY A 1 78 ? 8.090 -3.714 -10.828 1.00 76.06 78 GLY A O 1
ATOM 605 N N . GLY A 1 79 ? 10.286 -3.315 -10.600 1.00 78.81 79 GLY A N 1
ATOM 606 C 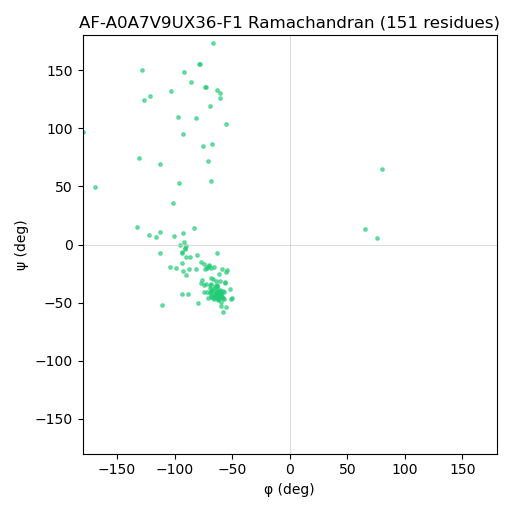CA . GLY A 1 79 ? 10.291 -3.417 -9.138 1.00 78.81 79 GLY A CA 1
ATOM 607 C C . GLY A 1 79 ? 9.487 -2.310 -8.454 1.00 78.81 79 GLY A C 1
ATOM 608 O O . GLY A 1 79 ? 8.792 -2.572 -7.473 1.00 78.81 79 GLY A O 1
ATOM 609 N N . MET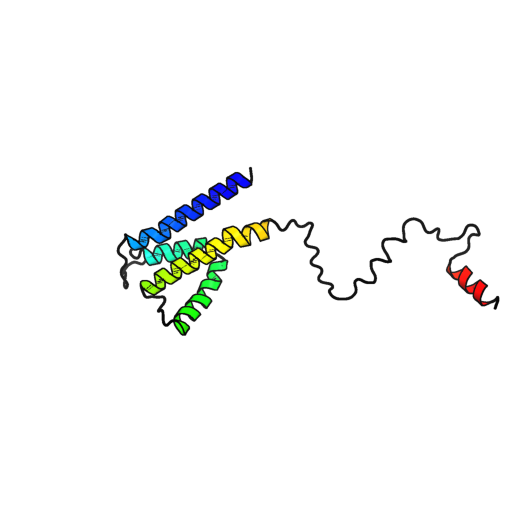 A 1 80 ? 9.503 -1.094 -9.000 1.00 80.25 80 MET A N 1
ATOM 610 C CA . MET A 1 80 ? 8.701 0.018 -8.491 1.00 80.25 80 MET A CA 1
ATOM 611 C C . MET A 1 80 ? 7.194 -0.184 -8.727 1.00 80.25 80 MET A C 1
ATOM 613 O O . MET A 1 80 ? 6.391 0.147 -7.857 1.00 80.25 80 MET A O 1
ATOM 617 N N . TYR A 1 81 ? 6.788 -0.800 -9.841 1.00 81.69 81 TYR A N 1
ATOM 618 C CA . TYR A 1 81 ? 5.389 -1.206 -10.041 1.00 81.69 81 TYR A CA 1
ATOM 619 C C . TYR A 1 81 ? 4.943 -2.263 -9.030 1.00 81.69 81 TYR A C 1
ATOM 621 O O . TYR A 1 81 ? 3.855 -2.159 -8.461 1.00 81.69 81 TYR A O 1
ATOM 629 N N . LEU A 1 82 ? 5.797 -3.255 -8.772 1.00 83.69 82 LEU A N 1
ATOM 630 C CA . LEU A 1 82 ? 5.531 -4.285 -7.770 1.00 83.69 82 LEU A CA 1
ATOM 631 C C . LEU A 1 82 ? 5.402 -3.671 -6.366 1.00 83.69 82 LEU A C 1
ATOM 633 O O . LEU A 1 82 ? 4.486 -4.023 -5.626 1.00 83.69 82 LEU A O 1
ATOM 637 N N . ASN A 1 83 ? 6.249 -2.690 -6.046 1.00 83.88 83 ASN A N 1
ATOM 638 C CA . ASN A 1 83 ? 6.163 -1.859 -4.842 1.00 83.88 83 ASN A CA 1
ATOM 639 C C . ASN A 1 83 ? 4.805 -1.157 -4.705 1.00 83.88 83 ASN A C 1
ATOM 641 O O . ASN A 1 83 ? 4.146 -1.276 -3.673 1.00 83.88 83 ASN A O 1
ATOM 645 N N . ILE A 1 84 ? 4.378 -0.430 -5.744 1.00 85.50 84 ILE A N 1
ATOM 646 C CA . ILE A 1 84 ? 3.099 0.298 -5.755 1.00 85.50 84 ILE A CA 1
ATOM 647 C C . ILE A 1 84 ? 1.937 -0.672 -5.544 1.00 85.50 84 ILE A C 1
ATOM 649 O O . ILE A 1 84 ? 1.057 -0.409 -4.724 1.00 85.50 84 ILE A O 1
ATOM 653 N N . PHE A 1 85 ? 1.951 -1.808 -6.244 1.00 84.88 85 PHE A N 1
ATOM 654 C CA . PHE A 1 85 ? 0.930 -2.839 -6.095 1.00 84.88 85 PHE A CA 1
ATOM 655 C C . PHE A 1 85 ? 0.880 -3.382 -4.662 1.00 84.88 85 PHE A C 1
ATOM 657 O O . PHE A 1 85 ? -0.192 -3.479 -4.065 1.00 84.88 85 PHE A O 1
ATOM 664 N N . LEU A 1 86 ? 2.040 -3.677 -4.078 1.00 86.19 86 LEU A N 1
ATOM 665 C CA . LEU A 1 86 ? 2.137 -4.207 -2.725 1.00 86.19 86 LEU A CA 1
ATOM 666 C C . LEU A 1 86 ? 1.642 -3.204 -1.676 1.00 86.19 86 LEU A C 1
ATOM 668 O O . LEU A 1 86 ? 0.846 -3.564 -0.809 1.00 86.19 86 LEU A O 1
ATOM 672 N N . LEU A 1 87 ? 2.054 -1.938 -1.785 1.00 86.94 87 LEU A N 1
ATOM 673 C CA . LEU A 1 87 ? 1.583 -0.864 -0.910 1.00 86.94 87 LEU A CA 1
ATOM 674 C C . LEU A 1 87 ? 0.073 -0.659 -1.057 1.00 86.94 87 LEU A C 1
ATOM 676 O O . LEU A 1 87 ? -0.619 -0.572 -0.052 1.00 86.94 87 LEU A O 1
ATOM 680 N N . CYS A 1 88 ? -0.460 -0.693 -2.278 1.00 86.12 88 CYS A N 1
ATOM 681 C CA . CYS A 1 88 ? -1.899 -0.625 -2.524 1.00 86.12 88 CYS A CA 1
ATOM 682 C C . CYS A 1 88 ? -2.666 -1.745 -1.794 1.00 86.12 88 CYS A C 1
ATOM 684 O O . CYS A 1 88 ? -3.668 -1.477 -1.127 1.00 86.12 88 CYS A O 1
ATOM 686 N N . VAL A 1 89 ? -2.192 -2.993 -1.875 1.00 87.00 89 VAL A N 1
ATOM 687 C CA . VAL A 1 89 ? -2.812 -4.133 -1.175 1.00 87.00 89 VAL A CA 1
ATOM 688 C C . VAL A 1 89 ? -2.735 -3.957 0.344 1.00 87.00 89 VAL A C 1
ATOM 690 O O . VAL A 1 89 ? -3.738 -4.148 1.036 1.00 87.00 89 VAL A O 1
ATOM 693 N N . LEU A 1 90 ? -1.577 -3.548 0.869 1.00 87.00 90 LEU A N 1
ATOM 694 C CA . LEU A 1 90 ? -1.399 -3.293 2.300 1.00 87.00 90 LEU A CA 1
ATOM 695 C C . LEU A 1 90 ? -2.310 -2.163 2.797 1.00 87.00 90 LEU A C 1
ATOM 697 O O . LEU A 1 90 ? -2.973 -2.322 3.823 1.00 87.00 90 LEU A O 1
ATOM 701 N N . GLY A 1 91 ? -2.398 -1.057 2.058 1.00 85.81 91 GLY A N 1
ATOM 702 C CA . GLY A 1 91 ? -3.290 0.057 2.362 1.00 85.81 91 GLY A CA 1
ATOM 703 C C . GLY A 1 91 ? -4.761 -0.358 2.334 1.00 85.81 91 GLY A C 1
ATOM 704 O O . GLY A 1 91 ? -5.512 -0.017 3.248 1.00 85.81 91 GLY A O 1
ATOM 705 N N . TYR A 1 92 ? -5.174 -1.164 1.352 1.00 85.88 92 TYR A N 1
ATOM 706 C CA . TYR A 1 92 ? -6.540 -1.688 1.288 1.00 85.88 92 TYR A CA 1
ATOM 707 C C . TYR A 1 92 ? -6.878 -2.529 2.529 1.00 85.88 92 TYR A C 1
ATOM 709 O O . TYR A 1 92 ? -7.885 -2.297 3.205 1.00 85.88 92 TYR A O 1
ATOM 717 N N . VAL A 1 93 ? -6.003 -3.476 2.876 1.00 87.06 93 VAL A N 1
ATOM 718 C CA . VAL A 1 93 ? -6.159 -4.319 4.070 1.00 87.06 93 VAL A CA 1
ATOM 719 C C . VAL A 1 93 ? -6.193 -3.463 5.341 1.00 87.06 93 VAL A C 1
ATOM 721 O O . VAL A 1 93 ? -7.038 -3.680 6.214 1.00 87.06 93 VAL A O 1
ATOM 724 N N . GLN A 1 94 ? -5.340 -2.444 5.434 1.00 86.81 94 GLN A N 1
ATOM 725 C CA . GLN A 1 94 ? -5.320 -1.518 6.559 1.00 86.81 94 GLN A CA 1
ATOM 726 C C . GLN A 1 94 ? -6.665 -0.807 6.747 1.00 86.81 94 GLN A C 1
ATOM 728 O O . GLN A 1 94 ? -7.263 -0.891 7.823 1.00 86.81 94 GLN A O 1
ATOM 733 N N . TRP A 1 95 ? -7.135 -0.096 5.722 1.00 82.56 95 TRP A N 1
ATOM 734 C CA . TRP A 1 95 ? -8.271 0.819 5.847 1.00 82.56 95 TRP A CA 1
ATOM 735 C C . TRP A 1 95 ? -9.617 0.105 5.893 1.00 82.56 95 TRP A C 1
ATOM 737 O O . TRP A 1 95 ? -10.521 0.557 6.600 1.00 82.56 95 TRP A O 1
ATOM 747 N N . PHE A 1 96 ? -9.755 -1.020 5.191 1.00 83.62 96 PHE A N 1
ATOM 748 C CA . PHE A 1 96 ? -11.041 -1.708 5.066 1.00 83.62 96 PHE A CA 1
ATOM 749 C C . PHE A 1 96 ? -11.165 -2.953 5.928 1.00 83.62 96 PHE A C 1
ATOM 751 O O . PHE A 1 96 ? -12.287 -3.366 6.222 1.00 83.62 96 PHE A O 1
ATOM 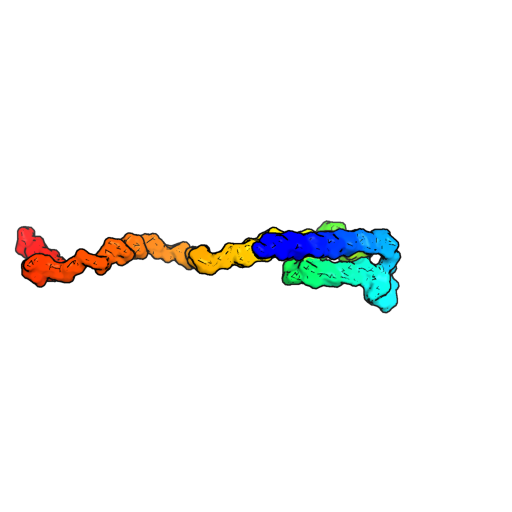758 N N . TRP A 1 97 ? -10.052 -3.532 6.381 1.00 83.12 97 TRP A N 1
ATOM 759 C CA . TRP A 1 97 ? -10.099 -4.734 7.207 1.00 83.12 97 TRP A CA 1
ATOM 760 C C . TRP A 1 97 ? -9.671 -4.481 8.648 1.00 83.12 97 TRP A C 1
ATOM 762 O O . TRP A 1 97 ? -10.409 -4.814 9.579 1.00 83.12 97 TRP A O 1
ATOM 772 N N . ILE A 1 98 ? -8.508 -3.862 8.844 1.00 83.06 98 ILE A N 1
ATOM 773 C CA . ILE A 1 98 ? -7.912 -3.685 10.173 1.00 83.06 98 ILE A CA 1
ATOM 774 C C . ILE A 1 98 ? -8.564 -2.517 10.910 1.00 83.06 98 ILE A C 1
ATOM 776 O O . ILE A 1 98 ? -9.041 -2.690 12.032 1.00 83.06 98 ILE A O 1
ATOM 780 N N . LEU A 1 99 ? -8.660 -1.348 10.274 1.00 81.12 99 LEU A N 1
ATOM 781 C CA . LEU A 1 99 ? -9.202 -0.152 10.913 1.00 81.12 99 LEU A CA 1
ATOM 782 C C . LEU A 1 99 ? -10.654 -0.339 11.397 1.00 81.12 99 LEU A C 1
ATOM 784 O O . LEU A 1 99 ? -10.934 0.015 12.543 1.00 81.12 99 LEU A O 1
ATOM 788 N N . PRO A 1 100 ? -11.585 -0.938 10.624 1.00 78.06 100 PRO A N 1
ATOM 789 C CA . PRO A 1 100 ? -12.944 -1.157 11.105 1.00 78.06 100 PRO A CA 1
ATOM 790 C C . PRO A 1 100 ? -13.007 -2.153 12.261 1.00 78.06 100 PRO A C 1
ATOM 792 O O . PRO A 1 100 ? -13.890 -2.017 13.100 1.00 78.06 100 PRO A O 1
ATOM 795 N N . ARG A 1 101 ? -12.090 -3.128 12.326 1.00 80.44 101 ARG A N 1
ATOM 796 C CA . ARG A 1 101 ? -11.993 -4.073 13.449 1.00 80.44 101 ARG A CA 1
ATOM 797 C C . ARG A 1 101 ? -11.480 -3.389 14.711 1.00 80.44 101 ARG A C 1
ATOM 799 O O . ARG A 1 101 ? -12.104 -3.539 15.753 1.00 80.44 101 ARG A O 1
ATOM 806 N N . ILE A 1 102 ? -10.421 -2.585 14.608 1.00 77.56 102 ILE A N 1
ATOM 807 C CA . ILE A 1 102 ? -9.880 -1.825 15.746 1.00 77.56 102 ILE A CA 1
ATOM 808 C C . ILE A 1 102 ? -10.916 -0.819 16.260 1.00 77.56 102 ILE A C 1
ATOM 810 O O . ILE A 1 102 ? -11.170 -0.757 17.456 1.00 77.56 102 ILE A O 1
ATOM 814 N N . LEU A 1 103 ? -11.574 -0.080 15.362 1.00 74.00 103 LEU A N 1
ATOM 815 C CA . LEU A 1 103 ? -12.613 0.892 15.725 1.00 74.00 103 LEU A CA 1
ATOM 816 C C . LEU A 1 103 ? -13.913 0.247 16.237 1.00 74.00 103 LEU A C 1
ATOM 818 O O . LEU A 1 103 ? -14.727 0.946 16.837 1.00 74.00 103 LEU A O 1
ATOM 822 N N . ARG A 1 104 ? -14.150 -1.044 15.960 1.00 68.31 104 ARG A N 1
ATOM 823 C CA . ARG A 1 104 ? -15.307 -1.809 16.460 1.00 68.31 104 ARG A CA 1
ATOM 824 C C . ARG A 1 104 ? -15.012 -2.514 17.785 1.00 68.31 104 ARG A C 1
ATOM 826 O O . ARG A 1 104 ? -15.929 -3.101 18.349 1.00 68.31 104 ARG A O 1
ATOM 833 N N . ASN A 1 105 ? -13.786 -2.436 18.306 1.00 57.41 105 ASN A N 1
ATOM 834 C CA . ASN A 1 105 ? -13.521 -2.832 19.684 1.00 57.41 105 ASN A CA 1
ATOM 835 C C . ASN A 1 105 ? -14.228 -1.840 20.613 1.00 57.41 105 ASN A C 1
ATOM 837 O O . ASN A 1 105 ? -13.673 -0.828 21.032 1.00 57.41 105 ASN A O 1
ATOM 841 N N . GLU A 1 106 ? -15.498 -2.123 20.887 1.00 54.09 106 GLU A N 1
ATOM 842 C CA . GLU A 1 106 ? -16.217 -1.526 21.991 1.00 54.09 106 GLU A CA 1
ATOM 843 C C . GLU A 1 106 ? -15.490 -1.922 23.285 1.00 54.09 106 GLU A C 1
ATOM 845 O O . GLU A 1 106 ? -15.205 -3.108 23.492 1.00 54.09 106 GLU A O 1
ATOM 850 N N . PRO A 1 107 ? -15.190 -0.964 24.176 1.00 53.78 107 PRO A N 1
ATOM 851 C CA . PRO A 1 107 ? -14.465 -1.228 25.420 1.00 53.78 107 PRO A CA 1
ATOM 852 C C . PRO A 1 107 ? -15.218 -2.173 26.374 1.00 53.78 107 PRO A C 1
ATOM 854 O O . PRO A 1 107 ? -14.658 -2.609 27.373 1.00 53.78 107 PRO A O 1
ATOM 857 N N . HIS A 1 108 ? -16.467 -2.533 26.069 1.00 49.75 108 HIS A N 1
ATOM 858 C CA . HIS A 1 108 ? -17.289 -3.424 26.885 1.00 49.75 108 HIS A CA 1
ATOM 859 C C . HIS A 1 108 ? -16.989 -4.921 26.699 1.00 49.75 108 HIS A C 1
ATOM 861 O O . HIS A 1 108 ? -17.487 -5.727 27.478 1.00 49.75 108 HIS A O 1
ATOM 867 N N . LEU A 1 109 ? -16.167 -5.310 25.715 1.00 48.12 109 LEU A N 1
ATOM 868 C CA . LEU A 1 109 ? -15.820 -6.720 25.454 1.00 48.12 109 LEU A CA 1
ATOM 869 C C . LEU A 1 109 ? -14.315 -7.021 25.497 1.00 48.12 109 LEU A C 1
ATOM 871 O O . LEU A 1 109 ? -13.904 -8.138 25.195 1.00 48.12 109 LEU A O 1
ATOM 875 N N . GLN A 1 110 ? -13.483 -6.068 25.923 1.00 47.25 110 GLN A N 1
ATOM 876 C CA . GLN A 1 110 ? -12.072 -6.323 26.228 1.00 47.25 110 GLN A CA 1
ATOM 877 C C . GLN A 1 110 ? -11.855 -6.574 27.728 1.00 47.25 110 GLN A C 1
ATOM 879 O O . GLN A 1 110 ? -10.965 -5.997 28.342 1.00 47.25 110 GLN A O 1
ATOM 884 N N . MET A 1 111 ? -12.599 -7.518 28.315 1.00 44.66 111 MET A N 1
ATOM 885 C CA . MET A 1 111 ? -11.948 -8.391 29.297 1.00 44.66 111 MET A CA 1
ATOM 886 C C . MET A 1 111 ? -11.102 -9.370 28.494 1.00 44.66 111 MET A C 1
ATOM 888 O O . MET A 1 111 ? -11.526 -10.463 28.124 1.00 44.66 111 MET A O 1
ATOM 892 N N . LEU A 1 112 ? -9.898 -8.913 28.160 1.00 44.22 112 LEU A N 1
ATOM 893 C CA . LEU A 1 112 ? -8.811 -9.781 27.762 1.00 44.22 112 LEU A CA 1
ATOM 894 C C . LEU A 1 112 ? -8.644 -10.773 28.919 1.00 44.22 112 LEU A C 1
ATOM 896 O O . LEU A 1 112 ? -8.176 -10.407 29.995 1.00 44.22 112 LEU A O 1
ATOM 900 N N . ASN A 1 113 ? -9.131 -11.995 28.719 1.00 46.81 113 ASN A N 1
ATOM 901 C CA . ASN A 1 113 ? -9.071 -13.086 29.680 1.00 46.81 113 ASN A CA 1
ATOM 902 C C . ASN A 1 113 ? -7.606 -13.552 29.756 1.00 46.81 113 ASN A C 1
ATOM 904 O O . ASN A 1 113 ? -7.216 -14.573 29.199 1.00 46.81 113 ASN A O 1
ATOM 908 N N . LEU A 1 114 ? -6.761 -12.720 30.364 1.00 43.62 114 LEU A N 1
ATOM 909 C CA . LEU A 1 114 ? -5.331 -12.942 30.580 1.00 43.62 114 LEU A CA 1
ATOM 910 C C . LEU A 1 114 ? -5.062 -13.794 31.828 1.00 43.62 114 LEU A C 1
ATOM 912 O O . LEU A 1 114 ? -3.921 -13.907 32.259 1.00 43.62 114 LEU A O 1
ATOM 916 N N . PHE A 1 115 ? -6.088 -14.450 32.373 1.00 43.09 115 PHE A N 1
ATOM 917 C CA . PHE A 1 115 ? -5.942 -15.505 33.369 1.00 43.09 115 PHE A CA 1
ATOM 918 C C . PHE A 1 115 ? -6.371 -16.849 32.777 1.00 43.09 115 PHE A C 1
ATOM 920 O O . PHE A 1 115 ? -7.348 -17.470 33.184 1.00 43.09 115 PHE A O 1
ATOM 927 N N . GLY A 1 116 ? -5.561 -17.347 31.839 1.00 42.41 116 GLY A N 1
ATOM 928 C CA . GLY A 1 116 ? -5.446 -18.779 31.543 1.00 42.41 116 GLY A CA 1
ATOM 929 C C . GLY A 1 116 ? -4.775 -19.528 32.701 1.00 42.41 116 GLY A C 1
ATOM 930 O O . GLY A 1 116 ? -3.749 -20.176 32.523 1.00 42.41 116 GLY A O 1
ATOM 931 N N . GLY A 1 117 ? -5.327 -19.383 33.904 1.00 43.97 117 GLY A N 1
ATOM 932 C CA . GLY A 1 117 ? -4.799 -19.939 35.139 1.00 43.97 117 GLY A CA 1
ATOM 933 C C . GLY A 1 117 ? -5.695 -19.569 36.315 1.00 43.97 117 GLY A C 1
ATOM 934 O O . GLY A 1 117 ? -5.528 -18.504 36.897 1.00 43.97 117 GLY A O 1
ATOM 935 N N . LYS A 1 118 ? -6.591 -20.497 36.677 1.00 42.78 118 LYS A N 1
ATOM 936 C CA . LYS A 1 118 ? -7.461 -20.506 37.872 1.00 42.78 118 LYS A CA 1
ATOM 937 C C . LYS A 1 118 ? -8.734 -19.645 37.809 1.00 42.78 118 LYS A C 1
ATOM 939 O O . LYS A 1 118 ? -8.931 -18.760 38.631 1.00 42.78 118 LYS A O 1
ATOM 944 N N . SER A 1 119 ? -9.668 -19.991 36.922 1.00 43.72 119 SER A N 1
ATOM 945 C CA . SER A 1 119 ? -11.063 -19.515 36.992 1.00 43.72 119 SER A CA 1
ATOM 946 C C . SER A 1 119 ? -12.036 -20.561 37.564 1.00 43.72 119 SER A C 1
ATOM 948 O O . SER A 1 119 ? -13.176 -20.643 37.119 1.00 43.72 119 SER A O 1
ATOM 950 N N . GLU A 1 120 ? -11.612 -21.371 38.540 1.00 46.41 120 GLU A N 1
ATOM 951 C CA . GLU A 1 120 ? -12.547 -22.176 39.352 1.00 46.41 120 GLU A CA 1
ATOM 952 C C . GLU A 1 120 ? -12.959 -21.474 40.658 1.00 46.41 120 GLU A C 1
ATOM 954 O O . GLU A 1 120 ? -13.970 -21.837 41.247 1.00 46.41 120 GLU A O 1
ATOM 959 N N . MET A 1 121 ? -12.253 -20.425 41.106 1.00 45.53 121 MET A N 1
ATOM 960 C CA . MET A 1 121 ? -12.538 -19.803 42.412 1.00 45.53 121 MET A CA 1
ATOM 961 C C . MET A 1 121 ? -13.606 -18.701 42.408 1.00 45.53 121 MET A C 1
ATOM 963 O O . MET A 1 121 ? -14.198 -18.450 43.448 1.00 45.53 121 MET A O 1
ATOM 967 N N . GLN A 1 122 ? -13.919 -18.063 41.277 1.00 46.75 122 GLN A N 1
ATOM 968 C CA . GLN A 1 122 ? -14.808 -16.884 41.293 1.00 46.75 122 GLN A CA 1
ATOM 969 C C . GLN A 1 122 ? -16.293 -17.187 41.051 1.00 46.75 122 GLN A C 1
ATOM 971 O O . GLN A 1 122 ? -17.132 -16.310 41.240 1.00 46.75 122 GLN A O 1
ATOM 976 N N . LEU A 1 123 ? -16.652 -18.426 40.695 1.00 43.44 123 LEU A N 1
ATOM 977 C CA . LEU A 1 123 ? -18.061 -18.803 40.510 1.00 43.44 123 LEU A CA 1
ATOM 978 C C . LEU A 1 123 ? -18.748 -19.245 41.816 1.00 43.44 123 LEU A C 1
ATOM 980 O O . LEU A 1 123 ? -19.973 -19.338 41.860 1.00 43.44 123 LEU A O 1
ATOM 984 N N . LEU A 1 124 ? -17.974 -19.459 42.886 1.00 48.38 124 LEU A N 1
ATOM 985 C CA . LEU A 1 124 ? -18.485 -19.731 44.235 1.00 48.38 124 LEU A CA 1
ATOM 986 C C . LEU A 1 124 ? -18.638 -18.465 45.090 1.00 48.38 124 LEU A C 1
ATOM 988 O O . LEU A 1 124 ? -19.451 -18.457 46.008 1.00 48.38 124 LEU A O 1
ATOM 992 N N . GLU A 1 125 ? -17.921 -17.384 44.778 1.00 47.31 125 GLU A N 1
ATOM 993 C CA . GLU A 1 125 ? -17.871 -16.203 45.653 1.00 47.31 125 GLU A CA 1
ATOM 994 C C . GLU A 1 125 ? -18.964 -15.163 45.343 1.00 47.31 125 GLU A C 1
ATOM 996 O O . GLU A 1 125 ? -19.429 -14.461 46.235 1.00 47.31 125 GLU A O 1
ATOM 1001 N N . ALA A 1 126 ? -19.471 -15.110 44.106 1.00 47.44 126 ALA A N 1
ATOM 1002 C CA . ALA A 1 126 ? -20.452 -14.095 43.699 1.00 47.44 126 ALA A CA 1
ATOM 1003 C C . ALA A 1 126 ? -21.929 -14.493 43.906 1.00 47.44 126 ALA A C 1
ATOM 1005 O O . ALA A 1 126 ? -22.820 -13.702 43.601 1.00 47.44 126 ALA A O 1
ATOM 1006 N N . LYS A 1 127 ? -22.221 -15.706 44.400 1.00 44.94 127 LYS A N 1
ATOM 1007 C CA . LYS A 1 127 ? -23.608 -16.195 44.563 1.00 44.94 127 LYS A CA 1
ATOM 1008 C C . LYS A 1 127 ? -24.035 -16.457 46.012 1.00 44.94 127 LYS A C 1
ATOM 1010 O O . LYS A 1 127 ? -25.134 -16.961 46.219 1.00 44.94 127 LYS A O 1
ATOM 1015 N N . ALA A 1 128 ? -23.204 -16.116 46.999 1.00 50.25 128 ALA A N 1
ATOM 1016 C CA . ALA A 1 128 ? -23.426 -16.511 48.394 1.00 50.25 128 ALA A CA 1
ATOM 1017 C C . ALA A 1 128 ? -23.279 -15.387 49.440 1.00 50.25 128 ALA A C 1
ATOM 1019 O O . ALA A 1 128 ? -23.169 -15.701 50.619 1.00 50.25 128 ALA A O 1
ATOM 1020 N N . ILE A 1 129 ? -23.270 -14.100 49.064 1.00 52.56 129 ILE A N 1
ATOM 1021 C CA . ILE A 1 129 ? -22.965 -13.020 50.033 1.00 52.56 129 ILE A CA 1
ATOM 1022 C C . ILE A 1 129 ? -24.147 -12.090 50.346 1.00 52.56 129 ILE A C 1
ATOM 1024 O O . ILE A 1 129 ? -24.074 -11.347 51.314 1.00 52.56 129 ILE A O 1
ATOM 1028 N N . ASP A 1 130 ? -25.288 -12.189 49.661 1.00 48.47 130 ASP A N 1
ATOM 1029 C CA . ASP A 1 130 ? -26.343 -11.182 49.866 1.00 48.47 130 ASP A CA 1
ATOM 1030 C C . ASP A 1 130 ? -27.451 -11.523 50.868 1.00 48.47 130 ASP A C 1
ATOM 1032 O O . ASP A 1 130 ? -28.298 -10.667 51.071 1.00 48.47 130 ASP A O 1
ATOM 1036 N N . ASN A 1 131 ? -27.477 -12.694 51.526 1.00 54.84 131 ASN A N 1
ATOM 1037 C CA . ASN A 1 131 ? -28.444 -12.964 52.616 1.00 54.84 131 ASN A CA 1
ATOM 1038 C C . ASN A 1 131 ? -28.143 -14.250 53.416 1.00 54.84 131 ASN A C 1
ATOM 1040 O O . ASN A 1 131 ? -29.028 -15.080 53.625 1.00 54.84 131 ASN A O 1
ATOM 1044 N N . ILE A 1 132 ? -26.905 -14.456 53.873 1.00 55.38 132 ILE A N 1
ATOM 1045 C CA . ILE A 1 132 ? -26.655 -15.499 54.882 1.00 55.38 132 ILE A CA 1
ATOM 1046 C C . ILE A 1 132 ? -26.633 -14.812 56.250 1.00 55.38 132 ILE A C 1
ATOM 1048 O O . ILE A 1 132 ? -25.705 -14.046 56.514 1.00 55.38 132 ILE A O 1
ATOM 1052 N N . PRO A 1 133 ? -27.642 -15.022 57.115 1.00 56.28 133 PRO A N 1
ATOM 1053 C CA . PRO A 1 133 ? -27.605 -14.471 58.458 1.00 56.28 133 PRO A CA 1
ATOM 1054 C C . PRO A 1 133 ? -26.381 -15.040 59.188 1.00 56.28 133 PRO A C 1
ATOM 1056 O O . PRO A 1 133 ? -26.163 -16.249 59.236 1.00 56.28 133 PRO A O 1
ATOM 1059 N N . PHE A 1 134 ? -25.550 -14.138 59.717 1.00 57.97 134 PHE A N 1
ATOM 1060 C CA . PHE A 1 134 ? -24.289 -14.449 60.404 1.00 57.97 134 PHE A CA 1
ATOM 1061 C C . PHE A 1 134 ? -24.485 -15.359 61.633 1.00 57.97 134 PHE A C 1
ATOM 1063 O O . PHE A 1 134 ? -23.561 -16.058 62.049 1.00 57.97 134 PHE A O 1
ATOM 1070 N N . CYS A 1 135 ? -25.708 -15.393 62.166 1.00 62.00 135 CYS A N 1
ATOM 1071 C CA . CYS A 1 135 ? -26.147 -16.279 63.231 1.00 62.00 135 CYS A CA 1
ATOM 1072 C C . CYS A 1 135 ? -27.440 -17.001 62.831 1.00 62.00 135 CYS A C 1
ATOM 1074 O O . CYS A 1 135 ? -28.263 -16.450 62.100 1.00 62.00 135 CYS A O 1
ATOM 1076 N N . ASP A 1 136 ? -27.635 -18.214 63.350 1.00 63.84 136 ASP A N 1
ATOM 1077 C CA . ASP A 1 136 ? -28.935 -18.897 63.273 1.00 63.84 136 ASP A CA 1
ATOM 1078 C C . ASP A 1 136 ? -30.007 -18.171 64.112 1.00 63.84 136 ASP A C 1
ATOM 1080 O O . ASP A 1 136 ? -29.681 -17.271 64.892 1.00 63.84 136 ASP A O 1
ATOM 1084 N N . SER A 1 137 ? -31.270 -18.599 64.033 1.00 67.81 137 SER A N 1
ATOM 1085 C CA . SER A 1 137 ? -32.361 -18.098 64.892 1.00 67.81 137 SER A CA 1
ATOM 1086 C C . SER A 1 137 ? -32.063 -18.204 66.395 1.00 67.81 137 SER A C 1
ATOM 1088 O O . SER A 1 137 ? -32.617 -17.447 67.186 1.00 67.81 137 SER A O 1
ATOM 1090 N N . ASP A 1 138 ? -31.145 -19.096 66.772 1.00 68.62 138 ASP A N 1
ATOM 1091 C CA . ASP A 1 138 ? -30.672 -19.305 68.144 1.00 68.62 138 ASP A CA 1
ATOM 1092 C C . ASP A 1 138 ? -29.411 -18.487 68.491 1.00 68.62 138 ASP A C 1
ATOM 1094 O O . ASP A 1 138 ? -28.764 -18.734 69.509 1.00 68.62 138 ASP A O 1
ATOM 1098 N N . GLY A 1 139 ? -29.005 -17.544 67.634 1.00 69.88 139 GLY A N 1
ATOM 1099 C CA . GLY A 1 139 ? -27.861 -16.654 67.861 1.00 69.88 139 GLY A CA 1
ATOM 1100 C C . GLY A 1 139 ? -26.480 -17.296 67.672 1.00 69.88 139 GLY A C 1
ATOM 1101 O O . GLY A 1 139 ? -25.473 -16.636 67.914 1.00 69.88 139 GLY A O 1
ATOM 1102 N N . ARG A 1 140 ? -26.411 -18.554 67.221 1.00 69.75 140 ARG A N 1
ATOM 1103 C CA . ARG A 1 140 ? -25.157 -19.319 67.108 1.00 69.75 140 ARG A CA 1
ATOM 1104 C C . ARG A 1 140 ? -24.437 -19.073 65.794 1.00 69.75 140 ARG A C 1
ATOM 1106 O O . ARG A 1 140 ? -25.064 -19.063 64.729 1.00 69.75 140 ARG A O 1
ATOM 1113 N N . THR A 1 141 ? -23.116 -18.971 65.864 1.00 73.62 141 THR A N 1
ATOM 1114 C CA . THR A 1 141 ? -22.274 -18.833 64.670 1.00 73.62 141 THR A CA 1
ATOM 1115 C C . THR A 1 141 ? -22.076 -20.183 63.960 1.00 73.62 141 THR A C 1
ATOM 1117 O O . THR A 1 141 ? -22.156 -21.245 64.589 1.00 73.62 141 THR A O 1
ATOM 1120 N N . PRO A 1 142 ? -21.788 -20.198 62.644 1.00 66.50 142 PRO A N 1
ATOM 1121 C CA . PRO A 1 142 ? -21.514 -21.435 61.906 1.00 66.50 142 PRO A CA 1
ATOM 1122 C C . PRO A 1 142 ? -20.360 -22.265 62.497 1.00 66.50 142 PRO A C 1
ATOM 1124 O O . PRO A 1 142 ? -20.406 -23.492 62.459 1.00 66.50 142 PRO A O 1
ATOM 1127 N N . LEU A 1 143 ? -19.359 -21.604 63.090 1.00 65.38 143 LEU A N 1
ATOM 1128 C CA . LEU A 1 143 ? -18.215 -22.239 63.754 1.00 65.38 143 LEU A CA 1
ATOM 1129 C C . LEU A 1 143 ? -18.610 -22.980 65.040 1.00 65.38 143 LEU A C 1
ATOM 1131 O O . LEU A 1 143 ? -18.158 -24.103 65.255 1.00 65.38 143 LEU A O 1
ATOM 1135 N N . GLU A 1 144 ? -19.496 -22.410 65.860 1.00 67.50 144 GLU A N 1
ATOM 1136 C CA . GLU A 1 144 ? -19.989 -23.066 67.084 1.00 67.50 144 GLU A CA 1
ATOM 1137 C C . GLU A 1 144 ? -20.780 -24.345 66.782 1.00 67.50 144 GLU A C 1
ATOM 1139 O O . GLU A 1 144 ? -20.733 -25.307 67.547 1.00 67.50 144 GLU A O 1
ATOM 1144 N N . ARG A 1 145 ? -21.467 -24.389 65.634 1.00 65.00 145 ARG A N 1
ATOM 1145 C CA . ARG A 1 145 ? -22.248 -25.554 65.193 1.00 65.00 145 ARG A CA 1
ATOM 1146 C C . ARG A 1 145 ? -21.367 -26.769 64.893 1.00 65.00 145 ARG A C 1
ATOM 1148 O O . ARG A 1 145 ? -21.727 -27.891 65.231 1.00 65.00 145 ARG A O 1
ATOM 1155 N N . VAL A 1 146 ? -20.212 -26.537 64.269 1.00 68.44 146 VAL A N 1
ATOM 1156 C CA . VAL A 1 146 ? -19.258 -27.597 63.902 1.00 68.44 146 VAL A CA 1
ATOM 1157 C C . VAL A 1 146 ? -18.513 -28.119 65.128 1.00 68.44 146 VAL A C 1
ATOM 1159 O O . VAL A 1 146 ? -18.239 -29.313 65.205 1.00 68.44 146 VAL A O 1
ATOM 1162 N N . LEU A 1 147 ? -18.215 -27.249 66.094 1.00 65.75 147 LEU A N 1
ATOM 1163 C CA . LEU A 1 147 ? -17.552 -27.649 67.335 1.00 65.75 147 LEU A CA 1
ATOM 1164 C C . LEU A 1 147 ? -18.470 -28.516 68.210 1.00 65.75 147 LEU A C 1
ATOM 1166 O O . LEU A 1 147 ? -18.053 -29.584 68.636 1.00 65.75 147 LEU A O 1
ATOM 1170 N N . LEU A 1 148 ? -19.740 -28.133 68.381 1.00 62.97 148 LEU A N 1
ATOM 1171 C CA . LEU A 1 148 ? -20.697 -28.895 69.198 1.00 62.97 148 LEU A CA 1
ATOM 1172 C C . LEU A 1 148 ? -21.076 -30.260 68.598 1.00 62.97 148 LEU A C 1
ATOM 1174 O O . LEU A 1 148 ? -21.274 -31.221 69.340 1.00 62.97 148 LEU A O 1
ATOM 1178 N N . ASN A 1 149 ? -21.150 -30.369 67.267 1.00 60.62 149 ASN A N 1
ATOM 1179 C CA . ASN A 1 149 ? -21.415 -31.652 66.604 1.00 60.62 149 ASN A CA 1
ATOM 1180 C C . ASN A 1 149 ? -20.230 -32.623 66.672 1.00 60.62 149 ASN A C 1
ATOM 1182 O O . ASN A 1 149 ? -20.417 -33.815 66.464 1.00 60.62 149 ASN A O 1
ATOM 1186 N N . LYS A 1 150 ? -19.015 -32.134 66.938 1.00 57.28 150 LYS A N 1
ATOM 1187 C CA . LYS A 1 150 ? -17.825 -32.985 67.039 1.00 57.28 150 LYS A CA 1
ATOM 1188 C C . LYS A 1 150 ? -17.691 -33.654 68.410 1.00 57.28 150 LYS A C 1
ATOM 1190 O O . LYS A 1 150 ? -17.037 -34.681 68.512 1.00 57.28 150 LYS A O 1
ATOM 1195 N N . ASP A 1 151 ? -18.339 -33.093 69.428 1.00 55.44 151 ASP A N 1
ATOM 1196 C CA . ASP A 1 151 ? -18.344 -33.622 70.796 1.00 55.44 151 ASP A CA 1
ATOM 1197 C C . ASP A 1 151 ? -19.521 -34.589 71.058 1.00 55.44 151 ASP A C 1
ATOM 1199 O O . ASP A 1 151 ? -19.715 -35.040 72.186 1.00 55.44 151 ASP A O 1
ATOM 1203 N N . SER A 1 152 ? -20.344 -34.870 70.038 1.00 54.09 152 SER A N 1
ATOM 1204 C CA . SER A 1 152 ? -21.545 -35.721 70.124 1.00 54.09 152 SER A CA 1
ATOM 1205 C C . SER A 1 152 ? -21.452 -37.045 69.342 1.00 54.09 152 SER A C 1
ATOM 1207 O O . SER A 1 152 ? -22.455 -37.756 69.243 1.00 54.09 152 SER A O 1
ATOM 1209 N N . GLU A 1 153 ? -20.256 -37.405 68.863 1.00 46.03 153 GLU A N 1
ATOM 1210 C CA . GLU A 1 153 ? -19.863 -38.772 68.461 1.00 46.03 153 GLU A CA 1
ATOM 1211 C C . GLU A 1 153 ? -18.905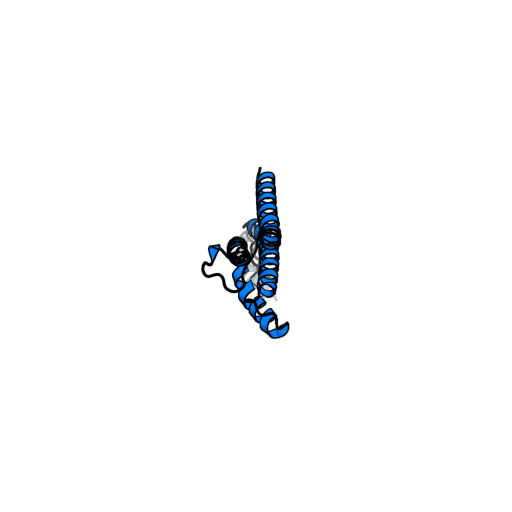 -39.382 69.493 1.00 46.03 153 GLU A C 1
ATOM 1213 O O . GLU A 1 153 ? -19.032 -40.601 69.755 1.00 46.03 153 GLU A O 1
#

Solvent-accessible surface area (backbone atoms only — not comparable to full-atom values): 9181 Å² total; per-residue (Å²): 115,72,64,62,54,53,51,50,53,50,51,53,51,51,51,54,50,51,48,53,66,47,50,47,77,77,44,80,61,61,90,77,56,96,44,69,82,64,16,48,53,58,48,42,37,51,54,36,40,62,70,10,56,76,62,35,67,60,45,55,61,52,50,52,47,40,30,71,74,70,64,42,52,60,82,39,72,70,24,43,51,52,47,42,53,51,28,49,52,47,22,50,46,42,65,71,53,47,45,55,51,62,74,61,60,54,83,88,70,67,76,72,78,82,62,92,68,80,81,76,67,66,78,66,63,79,78,65,74,89,80,68,71,78,39,51,100,84,69,47,40,74,68,58,54,58,56,58,61,64,77,74,116

Nearest PDB structures (foldseek):
  7qj3-assembly1_K  TM=2.635E-01  e=5.389E+00  Homo sapiens

Sequence (153 aa):
MKERFKLSISQIWLLVTAAALILPVFLPSSANPQNFLENVIGTVTVTMFILSFPISLFGLPIMFFASYVLGVNPNTIGGMYLNIFLLCVLGYVQWFWILPRILRNEPHLQMLNLFGGKSEMQLLEAKAIDNIPFCDSDGRTPLERVLLNKDSE

Secondary structure (DSSP, 8-state):
-HHHHHHHHHHHHHHHHHHHHHHHHHS---SS-SSGGG-HHHHHHHHHHHHTTTGGGGHHHHHHHHHHHS---TTSHHHHHHHHHHHHHHHHIIIIIIHHHHHT--TTS-------S--SSHHHHTTSSSS--SS-TTS--HHHHHHHHHS--

Foldseek 3Di:
DVVVVLVVVVVVLVVLLVCLLVVQVPQDADLDDPDQVSHSLSVSLVVLCVLLPPQSVVLVVVLVVCCVPVVDDCSDPVNSSVSSVVSSVSSCCVSPPVVVVVVPPDVVPPPVVPCPDDPPPPVVPPPPPDDDPCADVVRDGPVVVVVVVVVVD